Protein AF-E3JUG8-F1 (afdb_monomer)

Structure (mmCIF, N/CA/C/O backbone):
data_AF-E3JUG8-F1
#
_entry.id   AF-E3JUG8-F1
#
loop_
_atom_site.group_PDB
_atom_site.id
_atom_site.type_symbol
_atom_site.label_atom_id
_atom_site.label_alt_id
_atom_site.label_comp_id
_atom_site.label_asym_id
_atom_site.label_entity_id
_atom_site.label_seq_id
_atom_site.pdbx_PDB_ins_code
_atom_site.Cartn_x
_atom_site.Cartn_y
_atom_site.Cartn_z
_atom_site.occupancy
_atom_site.B_iso_or_equiv
_atom_site.auth_seq_id
_atom_site.auth_comp_id
_atom_site.auth_asym_id
_atom_site.auth_atom_id
_atom_site.pdbx_PDB_model_num
ATOM 1 N N . MET A 1 1 ? 42.399 -27.597 -29.416 1.00 37.38 1 MET A N 1
ATOM 2 C CA . MET A 1 1 ? 41.328 -27.691 -28.406 1.00 37.38 1 MET A CA 1
ATOM 3 C C . MET A 1 1 ? 41.291 -26.363 -27.677 1.00 37.38 1 MET A C 1
ATOM 5 O O . MET A 1 1 ? 42.304 -25.989 -27.109 1.00 37.38 1 MET A O 1
ATOM 9 N N . GLY A 1 2 ? 40.204 -25.609 -27.809 1.00 38.44 2 GLY A N 1
ATOM 10 C CA . GLY A 1 2 ? 40.021 -24.323 -27.140 1.00 38.44 2 GLY A CA 1
ATOM 11 C C . GLY A 1 2 ? 38.527 -24.047 -27.073 1.00 38.44 2 GLY A C 1
ATOM 12 O O . GLY A 1 2 ? 37.902 -23.832 -28.109 1.00 38.44 2 GLY A O 1
ATOM 13 N N . GLU A 1 3 ? 37.960 -24.186 -25.880 1.00 39.50 3 GLU A N 1
ATOM 14 C CA . GLU A 1 3 ? 36.538 -24.014 -25.600 1.00 39.50 3 GLU A CA 1
ATOM 15 C C . GLU A 1 3 ? 36.144 -22.542 -25.755 1.00 39.50 3 GLU A C 1
ATOM 17 O O . GLU A 1 3 ? 36.767 -21.647 -25.185 1.00 39.50 3 GLU A O 1
ATOM 22 N N . ILE A 1 4 ? 35.106 -22.286 -26.552 1.00 44.41 4 ILE A N 1
ATOM 23 C CA . ILE A 1 4 ? 34.476 -20.971 -26.656 1.00 44.41 4 ILE A CA 1
ATOM 24 C C . ILE A 1 4 ? 33.379 -20.938 -25.599 1.00 44.41 4 ILE A C 1
ATOM 26 O O . ILE A 1 4 ? 32.350 -21.597 -25.744 1.00 44.41 4 ILE A O 1
ATOM 30 N N . LEU A 1 5 ? 33.617 -20.175 -24.536 1.00 36.91 5 LEU A N 1
ATOM 31 C CA . LEU A 1 5 ? 32.618 -19.854 -23.528 1.00 36.91 5 LEU A CA 1
ATOM 32 C C . LEU A 1 5 ? 31.487 -19.055 -24.194 1.00 36.91 5 LEU A C 1
ATOM 34 O O . LEU A 1 5 ? 31.667 -17.915 -24.622 1.00 36.91 5 LEU A O 1
ATOM 38 N N . VAL A 1 6 ? 30.327 -19.694 -24.325 1.00 44.03 6 VAL A N 1
ATOM 39 C CA . VAL A 1 6 ? 29.116 -19.112 -24.904 1.00 44.03 6 VAL A CA 1
ATOM 40 C C . VAL A 1 6 ? 28.449 -18.238 -23.844 1.00 44.03 6 VAL A C 1
ATOM 42 O O . VAL A 1 6 ? 27.863 -18.746 -22.893 1.00 44.03 6 VAL A O 1
ATOM 45 N N . ILE A 1 7 ? 28.517 -16.917 -24.010 1.00 44.56 7 ILE A N 1
ATOM 46 C CA . ILE A 1 7 ? 27.683 -15.986 -23.244 1.00 44.56 7 ILE A CA 1
ATOM 47 C C . ILE A 1 7 ? 26.324 -15.915 -23.951 1.00 44.56 7 ILE A C 1
ATOM 49 O O . ILE A 1 7 ? 26.166 -15.246 -24.971 1.00 44.56 7 ILE A O 1
ATOM 53 N N . CYS A 1 8 ? 25.351 -16.665 -23.435 1.00 36.50 8 CYS A N 1
ATOM 54 C CA . CYS A 1 8 ? 23.959 -16.621 -23.876 1.00 36.50 8 CYS A CA 1
ATOM 55 C C . CYS A 1 8 ? 23.284 -15.316 -23.423 1.00 36.50 8 CYS A C 1
ATOM 57 O O . CYS A 1 8 ? 23.202 -15.050 -22.228 1.00 36.50 8 CYS A O 1
ATOM 59 N N . CYS A 1 9 ? 22.715 -14.556 -24.363 1.00 36.72 9 CYS 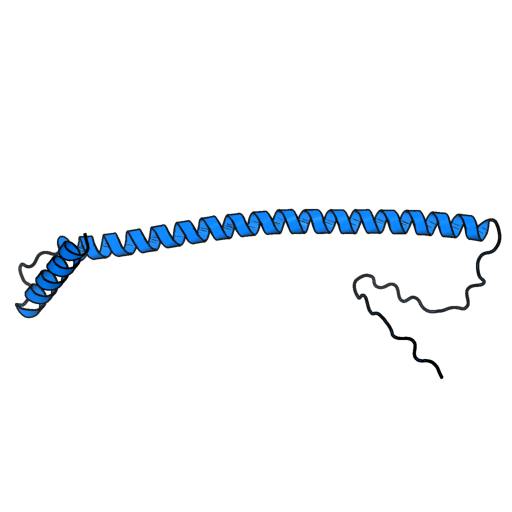A N 1
ATOM 60 C CA . CYS A 1 9 ? 21.676 -13.562 -24.082 1.00 36.72 9 CYS A CA 1
ATOM 61 C C . CYS A 1 9 ? 20.428 -13.932 -24.916 1.00 36.72 9 CYS A C 1
ATOM 63 O O . CYS A 1 9 ? 20.553 -13.996 -26.141 1.00 36.72 9 CYS A O 1
ATOM 65 N N . PRO A 1 10 ? 19.251 -14.241 -24.328 1.00 46.66 10 PRO A N 1
ATOM 66 C CA . PRO A 1 10 ? 18.211 -15.007 -25.030 1.00 46.66 10 PRO A CA 1
ATOM 67 C C . PRO A 1 10 ? 17.147 -14.182 -25.781 1.00 46.66 10 PRO A C 1
ATOM 69 O O . PRO A 1 10 ? 16.195 -14.769 -26.285 1.00 46.66 10 PRO A O 1
ATOM 72 N N . VAL A 1 11 ? 17.237 -12.849 -25.857 1.00 49.47 11 VAL A N 1
ATOM 73 C CA . VAL A 1 11 ? 16.049 -12.019 -26.185 1.00 49.47 11 VAL A CA 1
ATOM 74 C C . VAL A 1 11 ? 15.918 -11.613 -27.663 1.00 49.47 11 VAL A C 1
ATOM 76 O O . VAL A 1 11 ? 14.919 -11.018 -28.051 1.00 49.47 11 VAL A O 1
ATOM 79 N N . LEU A 1 12 ? 16.844 -11.990 -28.546 1.00 44.09 12 LEU A N 1
ATOM 80 C CA . LEU A 1 12 ? 16.657 -11.798 -29.989 1.00 44.09 12 LEU A CA 1
ATOM 81 C C . LEU A 1 12 ? 17.052 -13.072 -30.731 1.00 44.09 12 LEU A C 1
ATOM 83 O O . LEU A 1 12 ? 18.223 -13.441 -30.773 1.00 44.09 12 LEU A O 1
ATOM 87 N N . GLY A 1 13 ? 16.058 -13.742 -31.316 1.00 40.12 13 GLY A N 1
ATOM 88 C CA . GLY A 1 13 ? 16.169 -14.977 -32.098 1.00 40.12 13 GLY A CA 1
ATOM 89 C C . GLY A 1 13 ? 16.938 -14.841 -33.416 1.00 40.12 13 GLY A C 1
ATOM 90 O O . GLY A 1 13 ? 16.482 -15.315 -34.451 1.00 40.12 13 GLY A O 1
ATOM 91 N N . HIS A 1 14 ? 18.122 -14.233 -33.395 1.00 40.88 14 HIS A N 1
ATOM 92 C CA . HIS A 1 14 ? 19.087 -14.309 -34.479 1.00 40.88 14 HIS A CA 1
ATOM 93 C C . HIS A 1 14 ? 20.254 -15.201 -34.063 1.00 40.88 14 HIS A C 1
ATOM 95 O O . HIS A 1 14 ? 21.258 -14.764 -33.507 1.00 40.88 14 HIS A O 1
ATOM 101 N N . PHE A 1 15 ? 20.116 -16.485 -34.397 1.00 40.28 15 PHE A N 1
ATOM 102 C CA . PHE A 1 15 ? 21.236 -17.407 -34.540 1.00 40.28 15 PHE A CA 1
ATOM 103 C C . PHE A 1 15 ? 22.314 -16.743 -35.414 1.00 40.28 15 PHE A C 1
ATOM 105 O O . PHE A 1 15 ? 22.146 -16.633 -36.632 1.00 40.28 15 PHE A O 1
ATOM 112 N N . TYR A 1 16 ? 23.451 -16.350 -34.836 1.00 47.16 16 TYR A N 1
ATOM 113 C CA . TYR A 1 16 ? 24.669 -16.153 -35.623 1.00 47.16 16 TYR A CA 1
ATOM 114 C C . TYR A 1 16 ? 25.178 -17.533 -36.048 1.00 47.16 16 TYR A C 1
ATOM 116 O O . TYR A 1 16 ? 26.091 -18.118 -35.471 1.00 47.16 16 TYR A O 1
ATOM 124 N N . ARG A 1 17 ? 24.541 -18.088 -37.082 1.00 40.66 17 ARG A N 1
ATOM 125 C CA . ARG A 1 17 ? 25.061 -19.231 -37.825 1.00 40.66 17 ARG A CA 1
ATOM 126 C C . ARG A 1 17 ? 26.328 -18.753 -38.528 1.00 40.66 17 ARG A C 1
ATOM 128 O O . ARG A 1 17 ? 26.248 -18.012 -39.505 1.00 40.66 17 ARG A O 1
ATOM 135 N N . SER A 1 18 ? 27.487 -19.171 -38.024 1.00 44.94 18 SER A N 1
ATOM 136 C CA . SER A 1 18 ? 28.789 -18.918 -38.645 1.00 44.94 18 SER A CA 1
ATOM 137 C C . SER A 1 18 ? 28.844 -19.579 -40.028 1.00 44.94 18 SER A C 1
ATOM 139 O O . SER A 1 18 ? 29.210 -20.742 -40.181 1.00 44.94 18 SER A O 1
ATOM 141 N N . LYS A 1 19 ? 28.415 -18.849 -41.062 1.00 52.00 19 LYS A N 1
ATOM 142 C CA . LYS A 1 19 ? 28.873 -19.072 -42.433 1.00 52.00 19 LYS A CA 1
ATOM 143 C C . LYS A 1 19 ? 30.183 -18.299 -42.565 1.00 52.00 19 LYS A C 1
ATOM 145 O O . LYS A 1 19 ? 30.250 -17.164 -42.101 1.00 52.00 19 LYS A O 1
ATOM 150 N N . LYS A 1 20 ? 31.217 -18.895 -43.171 1.00 51.75 20 LYS A N 1
ATOM 151 C CA . LYS A 1 20 ? 32.459 -18.189 -43.533 1.00 51.75 20 LYS A CA 1
ATOM 152 C C . LYS A 1 20 ? 32.106 -17.049 -44.498 1.00 51.75 20 LYS A C 1
ATOM 154 O O . LYS A 1 20 ? 32.062 -17.251 -45.705 1.00 51.75 20 LYS A O 1
ATOM 159 N N . LEU A 1 21 ? 31.751 -15.888 -43.957 1.00 59.47 21 LEU A N 1
ATOM 160 C CA . LEU A 1 21 ? 31.526 -14.669 -44.715 1.00 59.47 21 LEU A CA 1
ATOM 161 C C . LEU A 1 21 ? 32.899 -14.050 -44.938 1.00 59.47 21 LEU A C 1
ATOM 163 O O . LEU A 1 21 ? 33.598 -13.743 -43.969 1.00 59.47 21 LEU A O 1
ATOM 167 N N . ASP A 1 22 ? 33.290 -13.902 -46.202 1.00 63.25 22 ASP A N 1
ATOM 168 C CA . ASP A 1 22 ? 34.466 -13.117 -46.559 1.00 63.25 22 ASP A CA 1
ATOM 169 C C . ASP A 1 22 ? 34.374 -11.759 -45.863 1.00 63.25 22 ASP A C 1
ATOM 171 O O . ASP A 1 22 ? 33.352 -11.067 -45.948 1.00 63.25 22 ASP A O 1
ATOM 175 N N . ARG A 1 23 ? 35.422 -11.396 -45.113 1.00 67.19 23 ARG A N 1
ATOM 176 C CA . ARG A 1 23 ? 35.433 -10.127 -44.382 1.00 67.19 23 ARG A CA 1
ATOM 177 C C . ARG A 1 23 ? 35.277 -9.000 -45.404 1.00 67.19 23 ARG A C 1
ATOM 179 O O . ARG A 1 23 ? 36.083 -8.928 -46.332 1.00 67.19 23 ARG A O 1
ATOM 186 N N . PRO A 1 24 ? 34.289 -8.102 -45.253 1.00 74.19 24 PRO A N 1
ATOM 187 C CA . PRO A 1 24 ? 34.142 -6.994 -46.180 1.00 74.19 24 PRO A CA 1
ATOM 188 C C . PRO A 1 24 ? 35.415 -6.137 -46.150 1.00 74.19 24 PRO A C 1
ATOM 190 O O . PRO A 1 24 ? 35.919 -5.787 -45.081 1.00 74.19 24 PRO A O 1
ATOM 193 N N . THR A 1 25 ? 35.949 -5.818 -47.328 1.00 80.44 25 THR A N 1
ATOM 194 C CA . THR A 1 25 ? 37.162 -5.010 -47.520 1.00 80.44 25 THR A CA 1
ATOM 195 C C . THR A 1 25 ? 36.828 -3.664 -48.169 1.00 80.44 25 THR A C 1
ATOM 197 O O . THR A 1 25 ? 35.785 -3.496 -48.811 1.00 80.44 25 THR A O 1
ATOM 200 N N . GLY A 1 26 ? 37.693 -2.668 -47.954 1.00 87.31 26 GLY A N 1
ATOM 201 C CA . GLY A 1 26 ? 37.547 -1.322 -48.520 1.00 87.31 26 GLY A CA 1
ATOM 202 C C . GLY A 1 26 ? 36.197 -0.667 -48.199 1.00 87.31 26 GLY A C 1
ATOM 203 O O . GLY A 1 26 ? 35.732 -0.686 -47.060 1.00 87.31 26 GLY A O 1
ATOM 204 N N . ASN A 1 27 ? 35.535 -0.118 -49.221 1.00 87.25 27 ASN A N 1
ATOM 205 C CA . ASN A 1 27 ? 34.258 0.598 -49.089 1.00 87.25 27 ASN A CA 1
ATOM 206 C C . ASN A 1 27 ? 33.125 -0.273 -48.499 1.00 87.25 27 ASN A C 1
ATOM 208 O O . ASN A 1 27 ? 32.306 0.204 -47.715 1.00 87.25 27 ASN A O 1
ATOM 212 N N . LYS A 1 28 ? 33.099 -1.582 -48.801 1.00 85.12 28 LYS A N 1
ATOM 213 C CA . LYS A 1 28 ? 32.100 -2.506 -48.226 1.00 85.12 28 LYS A CA 1
ATOM 214 C C . LYS A 1 28 ? 32.241 -2.609 -46.704 1.00 85.12 28 LYS A C 1
ATOM 216 O O . LYS A 1 28 ? 31.235 -2.698 -46.006 1.00 85.12 28 LYS A O 1
ATOM 221 N N . LYS A 1 29 ? 33.476 -2.541 -46.188 1.00 86.50 29 LYS A N 1
ATOM 222 C CA . LYS A 1 29 ? 33.758 -2.528 -44.745 1.00 86.50 29 LYS A CA 1
ATOM 223 C C . LYS A 1 29 ? 33.220 -1.261 -44.088 1.00 86.50 29 LYS A C 1
ATOM 225 O O . LYS A 1 29 ? 32.552 -1.351 -43.066 1.00 86.50 29 LYS A O 1
ATOM 230 N N . ALA A 1 30 ? 33.485 -0.102 -44.692 1.00 86.69 30 ALA A N 1
ATOM 231 C CA . ALA A 1 30 ? 33.040 1.187 -44.167 1.00 86.69 30 ALA A CA 1
ATOM 232 C C . ALA A 1 30 ? 31.506 1.261 -44.067 1.00 86.69 30 ALA A C 1
ATOM 234 O O . ALA A 1 30 ? 30.970 1.621 -43.022 1.00 86.69 30 ALA A O 1
ATOM 235 N N . LYS A 1 31 ? 30.791 0.818 -45.111 1.00 87.69 31 LYS A N 1
ATOM 236 C CA . LYS A 1 31 ? 29.319 0.747 -45.097 1.00 87.69 31 LYS A CA 1
ATOM 237 C C . LYS A 1 31 ? 28.783 -0.202 -44.024 1.00 87.69 31 LYS A C 1
ATOM 239 O O . LYS A 1 31 ? 27.815 0.133 -43.350 1.00 87.69 31 LYS A O 1
ATOM 244 N N . PHE A 1 32 ? 29.417 -1.363 -43.850 1.00 87.12 32 PHE A N 1
ATOM 245 C CA . PHE A 1 32 ? 29.027 -2.321 -42.816 1.00 87.12 32 PHE A CA 1
ATOM 246 C C . PHE A 1 32 ? 29.218 -1.759 -41.399 1.00 87.12 32 PHE A C 1
ATOM 248 O O . PHE A 1 32 ? 28.331 -1.911 -40.566 1.00 87.12 32 PHE A O 1
ATOM 255 N N . LEU A 1 33 ? 30.333 -1.070 -41.136 1.00 88.00 33 LEU A N 1
ATOM 256 C CA . LEU A 1 33 ? 30.587 -0.437 -39.838 1.00 88.00 33 LEU A CA 1
ATOM 257 C 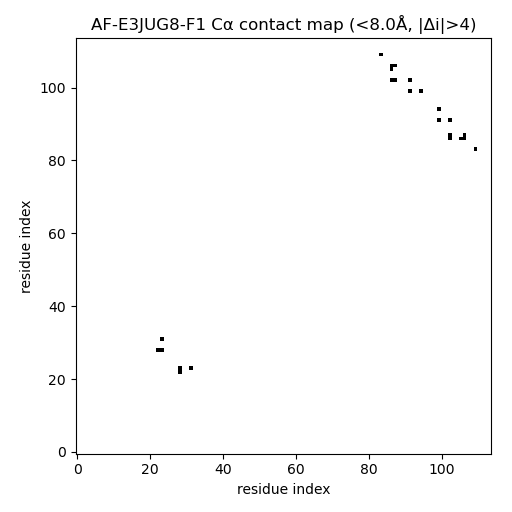C . LEU A 1 33 ? 29.578 0.672 -39.525 1.00 88.00 33 LEU A C 1
ATOM 259 O O . LEU A 1 33 ? 29.085 0.728 -38.404 1.00 88.00 33 LEU A O 1
ATOM 263 N N . ASN A 1 34 ? 29.217 1.495 -40.512 1.00 90.12 34 ASN A N 1
ATOM 264 C CA . ASN A 1 34 ? 28.175 2.509 -40.334 1.00 90.12 34 ASN A CA 1
ATOM 265 C C . ASN A 1 34 ? 26.815 1.877 -40.021 1.00 90.12 34 ASN A C 1
ATOM 267 O O . ASN A 1 34 ? 26.137 2.319 -39.101 1.00 90.12 34 ASN A O 1
ATOM 271 N N . LEU A 1 35 ? 26.432 0.811 -40.733 1.00 91.06 35 LEU A N 1
ATOM 272 C CA . LEU A 1 35 ? 25.188 0.094 -40.442 1.00 91.06 35 LEU A CA 1
ATOM 273 C C . LEU A 1 35 ? 25.192 -0.496 -39.026 1.00 91.06 35 LEU A C 1
ATOM 275 O O . LEU A 1 35 ? 24.174 -0.455 -38.342 1.00 91.06 35 LEU A O 1
ATOM 279 N N . LEU A 1 36 ? 26.327 -1.043 -38.584 1.00 90.56 36 LEU A N 1
ATOM 280 C CA . LEU A 1 36 ? 26.462 -1.578 -37.234 1.00 90.56 36 LEU A CA 1
ATOM 281 C C . LEU A 1 36 ? 26.350 -0.473 -36.178 1.00 90.56 36 LEU A C 1
ATOM 283 O O . LEU A 1 36 ? 25.679 -0.679 -35.178 1.00 90.56 36 LEU A O 1
ATOM 287 N N . ALA A 1 37 ? 26.952 0.693 -36.421 1.00 90.75 37 ALA A N 1
ATOM 288 C CA . ALA A 1 37 ? 26.864 1.840 -35.521 1.00 90.75 37 ALA A CA 1
ATOM 289 C C . ALA A 1 37 ? 25.429 2.378 -35.400 1.00 90.75 37 ALA A C 1
ATOM 291 O O . ALA A 1 37 ? 24.994 2.688 -34.297 1.00 90.75 37 ALA A O 1
ATOM 292 N N . VAL A 1 38 ? 24.679 2.433 -36.508 1.00 93.81 38 VAL A N 1
ATOM 293 C CA . VAL A 1 38 ? 23.257 2.821 -36.490 1.00 93.81 38 VAL A CA 1
ATOM 294 C C . VAL A 1 38 ? 22.438 1.828 -35.667 1.00 93.81 38 VAL A C 1
ATOM 296 O O . VAL A 1 38 ? 21.712 2.238 -34.771 1.00 93.81 38 VAL A O 1
ATOM 299 N N . LYS A 1 39 ? 22.617 0.520 -35.893 1.00 93.38 39 LYS A N 1
ATOM 300 C CA . LYS A 1 39 ? 21.907 -0.516 -35.124 1.00 93.38 39 LYS A CA 1
ATOM 301 C C . LYS A 1 39 ? 22.277 -0.532 -33.642 1.00 93.38 39 LYS A C 1
ATOM 303 O O . LYS A 1 39 ? 21.430 -0.810 -32.802 1.00 93.38 39 LYS A O 1
ATOM 308 N N . ASP A 1 40 ? 23.543 -0.278 -33.320 1.00 92.88 40 ASP A N 1
ATOM 309 C CA . ASP A 1 40 ? 24.009 -0.169 -31.937 1.00 92.88 40 ASP A CA 1
ATOM 310 C C . ASP A 1 40 ? 23.386 1.044 -31.234 1.00 92.88 40 ASP A C 1
ATOM 312 O O . ASP A 1 40 ? 23.006 0.950 -30.068 1.00 92.88 40 ASP A O 1
ATOM 316 N N . LEU A 1 41 ? 23.228 2.164 -31.946 1.00 94.94 41 LEU A N 1
ATOM 317 C CA . LEU A 1 41 ? 22.539 3.343 -31.429 1.00 94.94 41 LEU A CA 1
ATOM 318 C C . LEU A 1 41 ? 21.048 3.071 -31.197 1.00 94.94 41 LEU A C 1
ATOM 320 O O . LEU A 1 41 ? 20.570 3.317 -30.095 1.00 94.94 41 LEU A O 1
ATOM 324 N N . GLU A 1 42 ? 20.350 2.498 -32.182 1.00 95.31 42 GLU A N 1
ATOM 325 C CA . GLU A 1 42 ? 18.938 2.099 -32.055 1.00 95.31 42 GLU A CA 1
ATOM 326 C C . GLU A 1 42 ? 18.732 1.179 -30.842 1.00 95.31 42 GLU A C 1
ATOM 328 O O . GLU A 1 42 ? 17.877 1.427 -29.994 1.00 95.31 42 GLU A O 1
ATOM 333 N N . TRP A 1 43 ? 19.584 0.160 -30.689 1.00 93.56 43 TRP A N 1
ATOM 334 C CA . TRP A 1 43 ? 19.524 -0.745 -29.541 1.00 93.56 43 TRP A CA 1
ATOM 335 C C . TRP A 1 43 ? 19.742 -0.020 -28.204 1.00 93.56 43 TRP A C 1
ATOM 337 O O . TRP A 1 43 ? 19.036 -0.290 -27.231 1.00 93.56 43 TRP A O 1
ATOM 347 N N . LYS A 1 44 ? 20.699 0.912 -28.132 1.00 95.25 44 LYS A N 1
ATOM 348 C CA . LYS A 1 44 ? 20.946 1.706 -26.918 1.00 95.2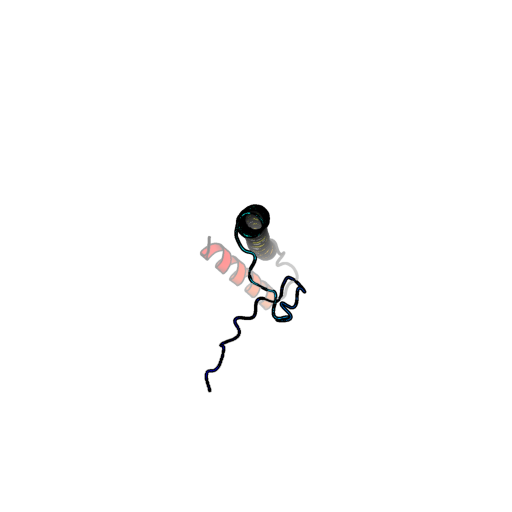5 44 LYS A CA 1
ATOM 349 C C . LYS A 1 44 ? 19.755 2.586 -26.560 1.00 95.25 44 LYS A C 1
ATOM 351 O O . LYS A 1 44 ? 19.424 2.695 -25.380 1.00 95.25 44 LYS A O 1
ATOM 356 N N . GLU A 1 45 ? 19.120 3.198 -27.552 1.00 96.31 45 GLU A N 1
ATOM 357 C CA . GLU A 1 45 ? 17.920 4.013 -27.362 1.00 96.31 45 GLU A CA 1
ATOM 358 C C . GLU A 1 45 ? 16.745 3.165 -26.863 1.00 96.31 45 GLU A C 1
ATOM 360 O O . GLU A 1 45 ? 16.086 3.544 -25.888 1.00 96.31 45 GLU A O 1
ATOM 365 N N . ASP A 1 46 ? 16.543 1.980 -27.440 1.00 94.94 46 ASP A N 1
ATOM 366 C CA . ASP A 1 46 ? 15.516 1.030 -27.006 1.00 94.94 46 ASP A CA 1
ATOM 367 C C . ASP A 1 46 ? 15.733 0.575 -25.558 1.00 94.94 46 ASP A C 1
ATOM 369 O O . ASP A 1 46 ? 14.804 0.599 -24.743 1.00 94.94 46 ASP A O 1
ATOM 373 N N . VAL A 1 47 ? 16.969 0.213 -25.200 1.00 95.88 47 VAL A N 1
ATOM 374 C CA . VAL A 1 47 ? 17.325 -0.183 -23.829 1.00 95.88 47 VAL A CA 1
ATOM 375 C C . VAL A 1 47 ? 17.125 0.976 -22.854 1.00 95.88 47 VAL A C 1
ATOM 377 O O . VAL A 1 47 ? 16.531 0.788 -21.790 1.00 95.88 47 VAL A O 1
ATOM 380 N N . ALA A 1 48 ? 17.566 2.186 -23.205 1.00 96.81 48 ALA A N 1
ATOM 381 C CA . ALA A 1 48 ? 17.384 3.365 -22.363 1.00 96.81 48 ALA A CA 1
ATOM 382 C C . ALA A 1 48 ? 15.895 3.687 -22.151 1.00 96.81 48 ALA A C 1
ATOM 384 O O . ALA A 1 48 ? 15.470 3.977 -21.030 1.00 96.81 48 ALA A O 1
ATOM 385 N N . SER A 1 49 ? 15.086 3.581 -23.208 1.00 97.12 49 SER A N 1
ATOM 386 C CA . SER A 1 49 ? 13.632 3.750 -23.156 1.00 97.12 49 SER A CA 1
ATOM 387 C C . SER A 1 49 ? 12.976 2.710 -22.244 1.00 97.12 49 SER A C 1
ATOM 389 O O . SER A 1 49 ? 12.165 3.062 -21.382 1.00 97.12 49 SER A O 1
ATOM 391 N N . ALA A 1 50 ? 13.368 1.438 -22.364 1.00 96.44 50 ALA A N 1
ATOM 392 C CA . ALA A 1 50 ? 12.872 0.364 -21.510 1.00 96.44 50 ALA A CA 1
ATOM 393 C C . ALA A 1 50 ? 13.236 0.589 -20.033 1.00 96.44 50 ALA A C 1
ATOM 395 O O . ALA A 1 50 ? 12.367 0.502 -19.165 1.00 96.44 50 ALA A O 1
ATOM 396 N N . HIS A 1 51 ? 14.486 0.951 -19.738 1.00 96.31 51 HIS A N 1
ATOM 397 C CA . HIS A 1 51 ? 14.922 1.258 -18.374 1.00 96.31 51 HIS A CA 1
ATOM 398 C C . HIS A 1 51 ? 14.188 2.462 -17.783 1.00 96.31 51 HIS A C 1
ATOM 400 O O . HIS A 1 51 ? 13.799 2.424 -16.617 1.00 96.31 51 HIS A O 1
ATOM 406 N N . LYS A 1 52 ? 13.938 3.508 -18.580 1.00 97.62 52 LYS A N 1
ATOM 407 C CA . LYS A 1 52 ? 13.155 4.665 -18.135 1.00 97.62 52 LYS A CA 1
ATOM 408 C C . LYS A 1 52 ? 11.737 4.256 -17.742 1.00 97.62 52 LYS A C 1
ATOM 410 O O . LYS A 1 52 ? 11.280 4.636 -16.669 1.00 97.62 52 LYS A O 1
ATOM 415 N N . LYS A 1 53 ? 11.068 3.444 -18.569 1.00 96.88 53 LYS A N 1
ATOM 416 C CA . LYS A 1 53 ? 9.731 2.909 -18.259 1.00 96.88 53 LYS A CA 1
ATOM 417 C C . LYS A 1 53 ? 9.747 2.084 -16.974 1.00 96.88 53 LYS A C 1
ATOM 419 O O . LYS A 1 53 ? 8.914 2.314 -16.107 1.00 96.88 53 LYS A O 1
ATOM 424 N N . LEU A 1 54 ? 10.719 1.184 -16.818 1.00 96.56 54 LEU A N 1
ATOM 425 C CA . LEU A 1 54 ? 10.863 0.374 -15.605 1.00 96.56 54 LEU A CA 1
ATOM 426 C C . LEU A 1 54 ? 11.078 1.231 -14.355 1.00 96.56 54 LEU A C 1
ATOM 428 O O . LEU A 1 54 ? 10.456 0.971 -13.330 1.00 96.56 54 LEU A O 1
ATOM 432 N N . ALA A 1 55 ? 11.920 2.262 -14.432 1.00 96.06 55 ALA A N 1
ATOM 433 C CA . ALA A 1 55 ? 12.141 3.174 -13.316 1.00 96.06 55 ALA A CA 1
ATOM 434 C C . ALA A 1 55 ? 10.854 3.924 -12.939 1.00 96.06 55 ALA A C 1
ATOM 436 O O . ALA A 1 55 ? 10.505 3.977 -11.763 1.00 96.06 55 ALA A O 1
ATOM 437 N N . THR A 1 56 ? 10.114 4.441 -13.927 1.00 97.19 56 THR A N 1
ATOM 438 C CA . THR A 1 56 ? 8.833 5.126 -13.694 1.00 97.19 56 THR A CA 1
ATOM 439 C C . THR A 1 56 ? 7.792 4.203 -13.064 1.00 97.19 56 THR A C 1
ATOM 441 O O . THR A 1 56 ? 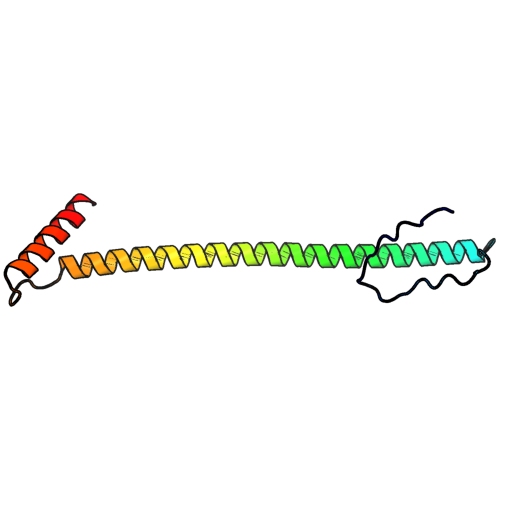7.168 4.578 -12.073 1.00 97.19 56 THR A O 1
ATOM 444 N N . GLU A 1 57 ? 7.628 2.986 -13.585 1.00 96.62 57 GLU A N 1
ATOM 445 C CA . GLU A 1 57 ? 6.692 2.012 -13.017 1.00 96.62 57 GLU A CA 1
ATOM 446 C C . GLU A 1 57 ? 7.117 1.554 -11.617 1.00 96.62 57 GLU A C 1
ATOM 448 O O . GLU A 1 57 ? 6.270 1.389 -10.745 1.00 96.62 57 GLU A O 1
ATOM 453 N N . SER A 1 58 ? 8.420 1.415 -11.362 1.00 96.00 58 SER A N 1
ATOM 454 C CA . SER A 1 58 ? 8.952 1.090 -10.034 1.00 96.00 58 SER A CA 1
ATOM 455 C C . SER A 1 58 ? 8.622 2.176 -9.005 1.00 96.00 58 SER A C 1
ATOM 457 O O . SER A 1 58 ? 8.132 1.870 -7.916 1.00 96.00 58 SER A O 1
ATOM 459 N N . THR A 1 59 ? 8.807 3.453 -9.358 1.00 96.19 59 THR A N 1
ATOM 460 C CA . THR A 1 59 ? 8.393 4.576 -8.504 1.00 96.19 59 THR A CA 1
ATOM 461 C C . THR A 1 59 ? 6.888 4.547 -8.253 1.00 96.19 59 THR A C 1
ATOM 463 O O . THR A 1 59 ? 6.469 4.585 -7.099 1.00 96.19 59 THR A O 1
ATOM 466 N N . ARG A 1 60 ? 6.079 4.375 -9.307 1.00 96.00 60 ARG A N 1
ATOM 467 C CA . ARG A 1 60 ? 4.617 4.290 -9.189 1.00 96.00 60 ARG A CA 1
ATOM 468 C C . ARG A 1 60 ? 4.179 3.165 -8.249 1.00 96.00 60 ARG A C 1
ATOM 470 O O . ARG A 1 60 ? 3.299 3.369 -7.421 1.00 96.00 60 ARG A O 1
ATOM 477 N N . LEU A 1 61 ? 4.799 1.989 -8.353 1.00 95.81 61 LEU A N 1
ATOM 478 C CA . LEU A 1 61 ? 4.508 0.854 -7.476 1.00 95.81 61 LEU A CA 1
ATOM 479 C C . LEU A 1 61 ? 4.864 1.145 -6.019 1.00 95.81 61 LEU A C 1
ATOM 481 O O . LEU A 1 61 ? 4.090 0.813 -5.126 1.00 95.81 61 LEU A O 1
ATOM 485 N N . LYS A 1 62 ? 6.007 1.787 -5.763 1.00 95.75 62 LYS A N 1
ATOM 486 C CA . LYS A 1 62 ? 6.396 2.187 -4.406 1.00 95.75 62 LYS A CA 1
ATOM 487 C C . LYS A 1 62 ? 5.384 3.156 -3.789 1.00 95.75 62 LYS A C 1
ATOM 489 O O . LYS A 1 62 ? 5.054 3.013 -2.610 1.00 95.75 62 LYS A O 1
ATOM 494 N N . ASP A 1 63 ? 4.893 4.110 -4.570 1.00 95.69 63 ASP A N 1
ATOM 495 C CA . ASP A 1 63 ? 3.891 5.068 -4.103 1.00 95.69 63 ASP A CA 1
ATOM 496 C C . ASP A 1 63 ? 2.564 4.366 -3.778 1.00 95.69 63 ASP A C 1
ATOM 498 O O . ASP A 1 63 ? 1.988 4.611 -2.720 1.00 95.69 63 ASP A O 1
ATOM 502 N N . ILE A 1 64 ? 2.130 3.417 -4.620 1.00 95.00 64 ILE A N 1
ATOM 503 C CA . ILE A 1 64 ? 0.947 2.578 -4.353 1.00 95.00 64 ILE A CA 1
ATOM 504 C C . ILE A 1 64 ? 1.120 1.804 -3.044 1.00 95.00 64 ILE A C 1
ATOM 506 O O . ILE A 1 64 ? 0.284 1.927 -2.155 1.00 95.00 64 ILE A O 1
ATOM 510 N N . PHE A 1 65 ? 2.229 1.078 -2.873 1.00 94.06 65 PHE A N 1
ATOM 511 C CA . PHE A 1 65 ? 2.461 0.310 -1.646 1.00 94.06 65 PHE A CA 1
ATOM 512 C C . PHE A 1 65 ? 2.509 1.186 -0.396 1.00 94.06 65 PHE A C 1
ATOM 514 O O . PHE A 1 65 ? 2.064 0.761 0.667 1.00 94.06 65 PHE A O 1
ATOM 521 N N . THR A 1 66 ? 3.047 2.400 -0.506 1.00 95.62 66 THR A N 1
ATOM 522 C CA . THR A 1 66 ? 3.095 3.337 0.621 1.00 95.62 66 THR A CA 1
ATOM 523 C C . THR A 1 66 ? 1.688 3.783 1.017 1.00 95.62 66 THR A C 1
ATOM 525 O O . THR A 1 66 ? 1.354 3.767 2.202 1.00 95.62 66 THR A O 1
ATOM 528 N N . ASN A 1 67 ? 0.851 4.118 0.034 1.00 94.88 67 ASN A N 1
ATOM 529 C CA . ASN A 1 67 ? -0.539 4.505 0.265 1.00 94.88 67 ASN A CA 1
ATOM 530 C C . ASN A 1 67 ? -1.370 3.343 0.825 1.00 94.88 67 ASN A C 1
ATOM 532 O O . ASN A 1 67 ? -2.100 3.530 1.797 1.00 94.88 67 ASN A O 1
ATOM 536 N N . ASP A 1 68 ? -1.217 2.139 0.273 1.00 94.88 68 ASP A N 1
ATOM 537 C CA . ASP A 1 68 ? -1.923 0.942 0.737 1.00 94.88 68 ASP A CA 1
ATOM 538 C C . ASP A 1 68 ? -1.513 0.576 2.168 1.00 94.88 68 ASP A C 1
ATOM 540 O O . ASP A 1 68 ? -2.367 0.289 3.007 1.00 94.88 68 ASP A O 1
ATOM 544 N N . LEU A 1 69 ? -0.215 0.656 2.487 1.00 93.81 69 LEU A N 1
ATOM 545 C CA . LEU A 1 69 ? 0.290 0.457 3.845 1.00 93.81 69 LEU A CA 1
ATOM 546 C C . LEU A 1 69 ? -0.321 1.474 4.815 1.00 93.81 69 LEU A C 1
ATOM 548 O O . LEU A 1 69 ? -0.724 1.106 5.917 1.00 93.81 69 LEU A O 1
ATOM 552 N N . GLN A 1 70 ? -0.380 2.750 4.429 1.00 96.00 70 GLN A N 1
ATOM 553 C CA . GLN A 1 70 ? -0.979 3.789 5.261 1.00 96.00 70 GLN A CA 1
ATOM 554 C C . GLN A 1 70 ? -2.478 3.546 5.462 1.00 96.00 70 GLN A C 1
ATOM 556 O O . GLN A 1 70 ? -2.960 3.638 6.588 1.00 96.00 70 GLN A O 1
ATOM 561 N N . SER A 1 71 ? -3.206 3.193 4.402 1.00 95.62 71 SER A N 1
ATOM 562 C CA . SER A 1 71 ? -4.629 2.869 4.491 1.00 95.62 71 SER A CA 1
ATOM 563 C C . SER A 1 71 ? -4.873 1.667 5.402 1.00 95.62 71 SER A C 1
ATOM 565 O O . SER A 1 71 ? -5.783 1.699 6.224 1.00 95.62 71 SER A O 1
ATOM 567 N N . LEU A 1 72 ? -4.043 0.625 5.304 1.00 96.12 72 LEU A N 1
ATOM 568 C CA . LEU A 1 72 ? -4.153 -0.558 6.152 1.00 96.12 72 LEU A CA 1
ATOM 569 C C . LEU A 1 72 ? -3.892 -0.229 7.626 1.00 96.12 72 LEU A C 1
ATOM 571 O O . LEU A 1 72 ? -4.619 -0.716 8.486 1.00 96.12 72 LEU A O 1
ATOM 575 N N . LYS A 1 73 ? -2.900 0.624 7.916 1.00 96.69 73 LYS A N 1
ATOM 576 C CA . LYS A 1 73 ? -2.649 1.121 9.277 1.00 96.69 73 LYS A CA 1
ATOM 577 C C . LYS A 1 73 ? -3.862 1.864 9.826 1.00 96.69 73 LYS A C 1
ATOM 579 O O . LYS A 1 73 ? -4.358 1.496 10.876 1.00 96.69 73 LYS A O 1
ATOM 584 N N . LEU A 1 74 ? -4.411 2.811 9.063 1.00 96.31 74 LEU A N 1
ATOM 585 C CA . LEU A 1 74 ? -5.612 3.545 9.472 1.00 96.31 74 LEU A CA 1
ATOM 586 C C . LEU A 1 74 ? -6.810 2.617 9.710 1.00 96.31 74 LEU A C 1
ATOM 588 O O . LEU A 1 74 ? -7.574 2.827 10.644 1.00 96.31 74 LEU A O 1
ATOM 592 N N . MET A 1 75 ? -6.991 1.585 8.883 1.00 96.00 75 MET A N 1
ATOM 593 C CA . MET A 1 75 ? -8.045 0.590 9.095 1.00 96.00 75 MET A CA 1
ATOM 594 C C . MET A 1 75 ? -7.822 -0.230 10.369 1.00 96.00 75 MET A C 1
ATOM 596 O O . MET A 1 75 ? -8.794 -0.517 11.065 1.00 96.00 75 MET A O 1
ATOM 600 N N . ALA A 1 76 ? -6.576 -0.601 10.669 1.00 96.44 76 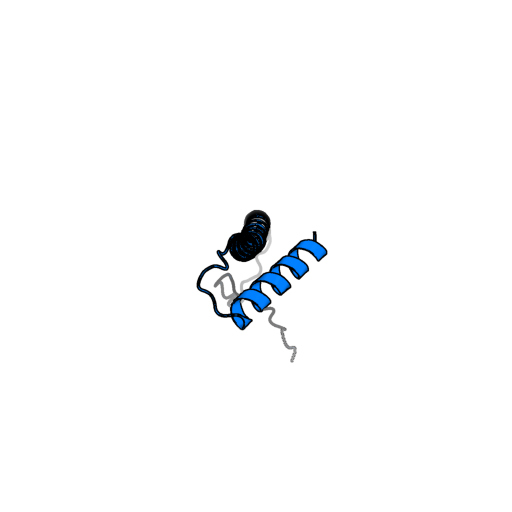ALA A N 1
ATOM 601 C CA . ALA A 1 76 ? -6.231 -1.315 11.893 1.00 96.44 76 ALA A CA 1
ATOM 602 C C . ALA A 1 76 ? -6.490 -0.439 13.129 1.00 96.44 76 ALA A C 1
ATOM 604 O O . ALA A 1 76 ? -7.227 -0.864 14.014 1.00 96.44 76 ALA A O 1
ATOM 605 N N . ASP A 1 77 ? -5.997 0.802 13.121 1.00 95.12 77 ASP A N 1
ATOM 606 C CA . ASP A 1 77 ? -6.166 1.771 14.211 1.00 95.12 77 ASP A CA 1
ATOM 607 C C . ASP A 1 77 ? -7.654 2.087 14.453 1.00 95.12 77 ASP A C 1
ATOM 609 O O . ASP A 1 77 ? -8.136 2.105 1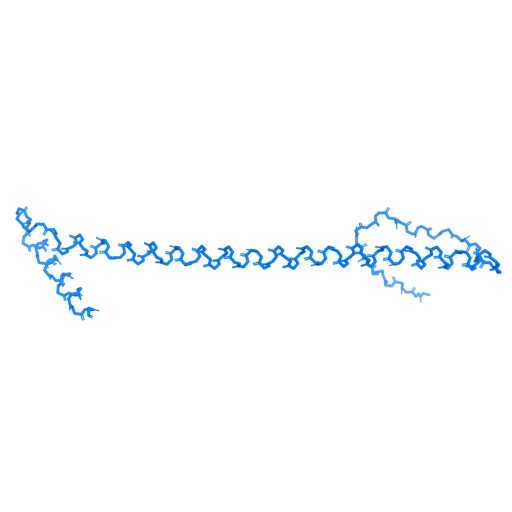5.588 1.00 95.12 77 ASP A O 1
ATOM 613 N N . ASN A 1 78 ? -8.426 2.278 13.377 1.00 95.44 78 ASN A N 1
ATOM 614 C CA . ASN A 1 78 ? -9.873 2.480 13.467 1.00 95.44 78 ASN A CA 1
ATOM 615 C C . ASN A 1 78 ? -10.591 1.236 14.005 1.00 95.44 78 ASN A C 1
ATOM 617 O O . ASN A 1 78 ? -11.560 1.366 14.751 1.00 95.44 78 ASN A O 1
ATOM 621 N N . GLY A 1 79 ? -10.147 0.038 13.616 1.00 94.75 79 GLY A N 1
ATOM 622 C CA . GLY A 1 79 ? -10.695 -1.227 14.101 1.00 94.75 79 GLY A CA 1
ATOM 623 C C . GLY A 1 79 ? -10.444 -1.433 15.594 1.00 94.75 79 GLY A C 1
ATOM 624 O O . GLY A 1 79 ? -11.364 -1.811 16.318 1.00 94.75 79 GLY A O 1
ATOM 625 N N . GLU A 1 80 ? -9.233 -1.127 16.058 1.00 94.44 80 GLU A N 1
ATOM 626 C CA . GLU A 1 80 ? -8.865 -1.135 17.476 1.00 94.44 80 GLU A CA 1
ATOM 627 C C . GLU A 1 80 ? -9.719 -0.137 18.263 1.00 94.44 80 GLU A C 1
ATOM 629 O O . GLU A 1 80 ? -10.435 -0.530 19.184 1.00 94.44 80 GLU A O 1
ATOM 634 N N . THR A 1 81 ? -9.779 1.116 17.804 1.00 94.31 81 THR A N 1
ATOM 635 C CA . THR A 1 81 ? -10.602 2.167 18.424 1.00 94.31 81 THR A CA 1
ATOM 636 C C . THR A 1 81 ? -12.086 1.778 18.482 1.00 94.31 81 THR A C 1
ATOM 638 O O . THR A 1 81 ? -12.766 2.003 19.484 1.00 94.31 81 THR A O 1
ATOM 641 N N . ALA A 1 82 ? -12.624 1.170 17.420 1.00 95.69 82 ALA A N 1
ATOM 642 C CA . ALA A 1 82 ? -14.014 0.719 17.383 1.00 95.69 82 ALA A CA 1
ATOM 643 C C . ALA A 1 82 ? -14.282 -0.436 18.364 1.00 95.69 82 ALA A C 1
ATOM 645 O O . ALA A 1 82 ? -15.348 -0.483 18.991 1.00 95.69 82 ALA A O 1
ATOM 646 N N . ALA A 1 83 ? -13.328 -1.357 18.524 1.00 94.56 83 ALA A N 1
ATOM 647 C CA . ALA A 1 83 ? -13.420 -2.440 19.496 1.00 94.56 83 ALA A CA 1
ATOM 648 C C . ALA A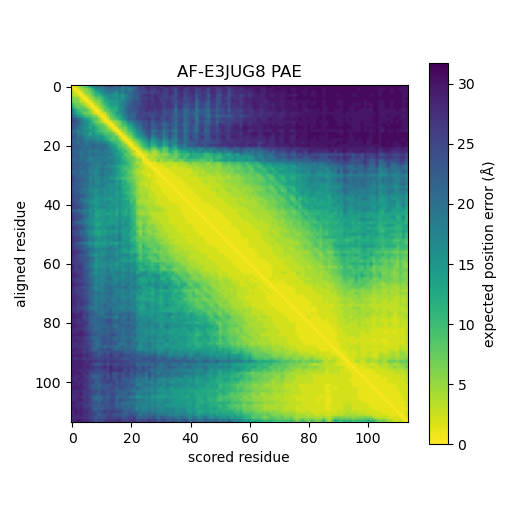 1 83 ? -13.388 -1.901 20.935 1.00 94.56 83 ALA A C 1
ATOM 650 O O . ALA A 1 83 ? -14.248 -2.257 21.745 1.00 94.56 83 ALA A O 1
ATOM 651 N N . GLU A 1 84 ? -12.463 -0.988 21.236 1.00 95.50 84 GLU A N 1
ATOM 652 C CA . GLU A 1 84 ? -12.389 -0.307 22.532 1.00 95.50 84 GLU A CA 1
ATOM 653 C C . GLU A 1 84 ? -13.678 0.456 22.846 1.00 95.50 84 GLU A C 1
ATOM 655 O O . GLU A 1 84 ? -14.240 0.316 23.935 1.00 95.50 84 GLU A O 1
ATOM 660 N N . LEU A 1 85 ? -14.212 1.199 21.872 1.00 95.88 85 LEU A N 1
ATOM 661 C CA . LEU A 1 85 ? -15.470 1.924 22.024 1.00 95.88 85 LEU A CA 1
ATOM 662 C C . LEU A 1 85 ? -16.641 0.974 22.304 1.00 95.88 85 LEU A C 1
ATOM 664 O O . LEU A 1 85 ? -17.483 1.264 23.157 1.00 95.88 85 LEU A O 1
ATOM 668 N N . THR A 1 86 ? -16.686 -0.176 21.632 1.00 96.19 86 THR A N 1
ATOM 669 C CA . THR A 1 86 ? -17.710 -1.204 21.868 1.00 96.19 86 THR A CA 1
ATOM 670 C C . THR A 1 86 ? -17.637 -1.719 23.307 1.00 96.19 86 THR A C 1
ATOM 672 O O . THR A 1 86 ? -18.648 -1.759 24.007 1.00 96.19 86 THR A O 1
ATOM 675 N N . ILE A 1 87 ? -16.434 -2.025 23.801 1.00 96.12 87 ILE A N 1
ATOM 676 C CA . ILE A 1 87 ? -16.206 -2.448 25.190 1.00 96.12 87 ILE A CA 1
ATOM 677 C C . ILE A 1 87 ? -16.645 -1.356 26.180 1.00 96.12 87 ILE A C 1
ATOM 679 O O . ILE A 1 87 ? -17.317 -1.645 27.176 1.00 96.12 87 ILE A O 1
ATOM 683 N N . MET A 1 88 ? -16.298 -0.095 25.914 1.00 95.25 88 MET A N 1
ATOM 684 C CA . MET A 1 88 ? -16.617 1.051 26.774 1.00 95.25 88 MET A CA 1
ATOM 685 C C . MET A 1 88 ? -18.118 1.364 26.826 1.00 95.25 88 MET A C 1
ATOM 687 O O . MET A 1 88 ? -18.617 1.768 27.875 1.00 95.25 88 MET A O 1
ATOM 691 N N . THR A 1 89 ? -18.845 1.144 25.730 1.00 95.94 89 THR A N 1
ATOM 692 C CA . THR A 1 89 ? -20.270 1.499 25.599 1.00 95.94 89 THR A CA 1
ATOM 693 C C . THR A 1 89 ? -21.239 0.344 25.853 1.00 95.94 89 THR A C 1
ATOM 695 O O . THR A 1 89 ? -22.425 0.595 26.067 1.00 95.94 89 THR A O 1
ATOM 698 N N . GLN A 1 90 ? -20.764 -0.907 25.887 1.00 95.12 90 GLN A N 1
ATOM 699 C CA . GLN A 1 90 ? -21.589 -2.084 26.169 1.00 95.12 90 GLN A CA 1
ATOM 700 C C . GLN A 1 90 ? -22.420 -1.916 27.456 1.00 95.12 90 GLN A C 1
ATOM 702 O O . GLN A 1 90 ? -21.902 -1.573 28.522 1.00 95.12 90 GLN A O 1
ATOM 707 N N . SER A 1 91 ? -23.721 -2.196 27.393 1.00 94.19 91 SER A N 1
ATOM 708 C CA . SER A 1 91 ? -24.549 -2.193 28.601 1.00 94.19 91 SER A CA 1
ATOM 709 C C . SER A 1 91 ? -24.224 -3.408 29.466 1.00 94.19 91 SER A C 1
ATOM 711 O O . SER A 1 91 ? -24.141 -4.525 28.954 1.00 94.19 91 SER A O 1
ATOM 713 N N . LEU A 1 92 ? -24.049 -3.185 30.771 1.00 94.19 92 LEU A N 1
ATOM 714 C CA . LEU A 1 92 ? -23.800 -4.250 31.751 1.00 94.19 92 LEU A CA 1
ATOM 715 C C . LEU A 1 92 ? -25.097 -4.868 32.292 1.00 94.19 92 LEU A C 1
ATOM 717 O O . LEU A 1 92 ? -25.067 -5.891 32.969 1.00 94.19 92 LEU A O 1
ATOM 721 N N . ASN A 1 93 ? -26.242 -4.254 31.992 1.00 93.56 93 ASN A N 1
ATOM 722 C CA . ASN A 1 93 ? -27.535 -4.719 32.472 1.00 93.56 93 ASN A CA 1
ATOM 723 C C . ASN A 1 93 ? -27.929 -6.016 31.755 1.00 93.56 93 ASN A C 1
ATOM 725 O O . ASN A 1 93 ? -27.956 -6.059 30.527 1.00 93.56 93 ASN A O 1
ATOM 729 N N . GLY A 1 94 ? -28.283 -7.048 32.523 1.00 90.94 94 GLY A N 1
ATOM 730 C CA . GLY A 1 94 ? -28.697 -8.348 31.983 1.00 90.94 94 GLY A CA 1
ATOM 731 C C . GLY A 1 94 ? -27.547 -9.290 31.611 1.00 90.94 94 GLY A C 1
ATOM 732 O O . GLY A 1 94 ? -27.817 -10.363 31.080 1.00 90.94 94 GLY A O 1
ATOM 733 N N . LEU A 1 95 ? -26.297 -8.910 31.899 1.00 93.50 95 LEU A N 1
ATOM 734 C CA . LEU A 1 95 ? -25.135 -9.801 31.849 1.00 93.50 95 LEU A CA 1
ATOM 735 C C . LEU A 1 95 ? -24.952 -10.510 33.196 1.00 93.50 95 LEU A C 1
ATOM 737 O O . LEU A 1 95 ? -25.298 -9.945 34.239 1.00 93.50 95 LEU A O 1
ATOM 741 N N . ASP A 1 96 ? -24.382 -11.713 33.175 1.00 95.88 96 ASP A N 1
ATOM 742 C CA . ASP A 1 96 ? -23.974 -12.402 34.402 1.00 95.88 96 ASP A CA 1
ATOM 743 C C . ASP A 1 96 ? -22.781 -11.702 35.085 1.00 95.88 96 ASP A C 1
ATOM 745 O O . ASP A 1 96 ? -22.119 -10.836 34.504 1.00 95.88 96 ASP A O 1
ATOM 749 N N . ASP A 1 97 ? -22.523 -12.050 36.346 1.00 95.69 97 ASP A N 1
ATOM 750 C CA . ASP A 1 97 ? -21.505 -11.378 37.161 1.00 95.69 97 ASP A CA 1
ATOM 751 C C . ASP A 1 97 ? -20.087 -11.511 36.571 1.00 95.69 97 ASP A C 1
ATOM 753 O O . ASP A 1 97 ? -19.291 -10.574 36.661 1.00 95.69 97 ASP A O 1
ATOM 757 N N . GLU A 1 98 ? -19.775 -12.635 35.919 1.00 96.00 98 GLU A N 1
ATOM 758 C CA . GLU A 1 98 ? -18.461 -12.894 35.320 1.00 96.00 98 GLU A CA 1
ATOM 759 C C . GLU A 1 98 ? -18.250 -12.048 34.057 1.00 96.00 98 GLU A C 1
ATOM 761 O O . GLU A 1 98 ? -17.204 -11.418 33.878 1.00 96.00 98 GLU A O 1
ATOM 766 N N . GLN A 1 99 ? -19.274 -11.947 33.211 1.00 94.88 99 GLN A N 1
ATOM 767 C CA . GLN A 1 99 ? -19.285 -11.077 32.038 1.00 94.88 99 GLN A CA 1
ATOM 768 C C . GLN A 1 99 ? -19.177 -9.603 32.429 1.00 94.88 99 GLN A C 1
ATOM 770 O O . GLN A 1 99 ? -18.424 -8.846 31.808 1.00 94.88 99 GLN A O 1
ATOM 775 N N . GLN A 1 100 ? -19.903 -9.175 33.464 1.00 96.31 100 GLN A N 1
ATOM 776 C CA . GLN A 1 100 ? -19.801 -7.805 33.959 1.00 96.31 100 GLN A CA 1
ATOM 777 C C . GLN A 1 100 ? -18.385 -7.490 34.443 1.00 96.31 100 GLN A C 1
ATOM 779 O O . GLN A 1 100 ? -17.862 -6.415 34.138 1.00 96.31 100 GLN A O 1
ATOM 784 N N . GLU A 1 101 ? -17.763 -8.412 35.177 1.00 96.19 101 GLU A N 1
ATOM 785 C CA . GLU A 1 101 ? -16.394 -8.246 35.660 1.00 96.19 101 GLU A CA 1
ATOM 786 C C . GLU A 1 101 ? -15.389 -8.198 34.505 1.00 96.19 101 GLU A C 1
ATOM 788 O O . GLU A 1 101 ? -14.536 -7.310 34.471 1.00 96.19 101 GLU A O 1
ATOM 793 N N . TYR A 1 102 ? -15.548 -9.054 33.491 1.00 96.12 102 TYR A N 1
ATOM 794 C CA . TYR A 1 102 ? -14.738 -9.008 32.273 1.00 96.12 102 TYR A CA 1
ATOM 795 C C . TYR A 1 102 ? -14.752 -7.616 31.624 1.00 96.12 102 TYR A C 1
ATOM 797 O O . TYR A 1 102 ? -13.691 -7.044 31.352 1.00 96.12 102 TYR A O 1
ATOM 805 N N . PHE A 1 103 ? -15.938 -7.036 31.408 1.00 96.69 103 PHE A N 1
ATOM 806 C CA . PHE A 1 103 ? -16.045 -5.709 30.799 1.00 96.69 103 PHE A CA 1
ATOM 807 C C . PHE A 1 103 ? -15.456 -4.617 31.695 1.00 96.69 103 PHE A C 1
ATOM 809 O O . PHE A 1 103 ? -14.769 -3.733 31.187 1.00 96.69 103 PHE A O 1
ATOM 816 N N . LYS A 1 104 ? -15.660 -4.671 33.018 1.00 95.88 104 LYS A N 1
ATOM 817 C CA . LYS A 1 104 ? -15.053 -3.710 33.957 1.00 95.88 104 LYS A CA 1
ATOM 818 C C . LYS A 1 104 ? -13.527 -3.751 33.894 1.00 95.88 104 LYS A C 1
ATOM 820 O O . LYS A 1 104 ? -12.901 -2.700 33.753 1.00 95.88 104 LYS A O 1
ATOM 825 N N . LEU A 1 105 ? -12.937 -4.946 33.927 1.00 97.12 105 LEU A N 1
ATOM 826 C CA . LEU A 1 105 ? -11.490 -5.132 33.821 1.00 97.12 105 LEU A CA 1
ATOM 827 C C . LEU A 1 105 ? -10.954 -4.620 32.482 1.00 97.12 105 LEU A C 1
ATOM 829 O O . LEU A 1 105 ? -9.941 -3.923 32.451 1.00 97.12 105 LEU A O 1
ATOM 833 N N . LYS A 1 106 ? -11.648 -4.903 31.374 1.00 97.12 106 LYS A N 1
ATOM 834 C CA . LYS A 1 106 ? -11.245 -4.417 30.047 1.00 97.12 106 LYS A CA 1
ATOM 835 C C . LYS A 1 106 ? -11.313 -2.899 29.924 1.00 97.12 106 LYS A C 1
ATOM 837 O O . LYS A 1 106 ? -10.384 -2.300 29.394 1.00 97.12 106 LYS A O 1
ATOM 842 N N . ARG A 1 107 ? -12.349 -2.263 30.472 1.00 97.56 107 ARG A N 1
ATOM 843 C CA . ARG A 1 107 ? -12.442 -0.795 30.528 1.00 97.56 107 ARG A CA 1
ATOM 84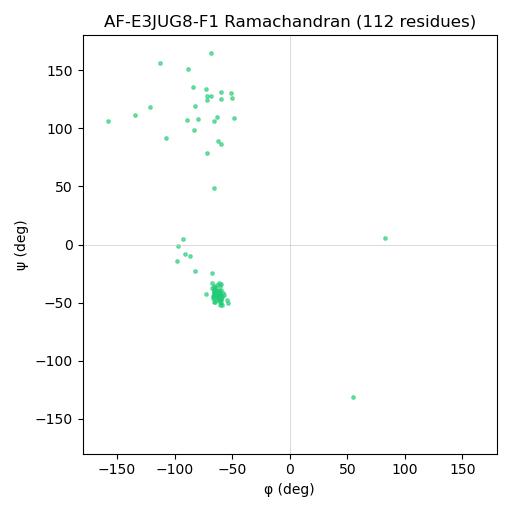4 C C . ARG A 1 107 ? -11.322 -0.185 31.358 1.00 97.56 107 ARG A C 1
ATOM 846 O O . ARG A 1 107 ? -10.735 0.805 30.943 1.00 97.56 107 ARG A O 1
ATOM 853 N N . ALA A 1 108 ? -11.003 -0.783 32.506 1.00 96.88 108 ALA A N 1
ATOM 854 C CA . ALA A 1 108 ? -9.893 -0.327 33.336 1.00 96.88 108 ALA A CA 1
ATOM 855 C C . ALA A 1 108 ? -8.549 -0.430 32.597 1.00 96.88 108 ALA A C 1
ATOM 857 O O . ALA A 1 108 ? -7.750 0.495 32.686 1.00 96.88 108 ALA A O 1
ATOM 858 N N . GLN A 1 109 ? -8.325 -1.506 31.833 1.00 96.50 109 GLN A N 1
ATOM 859 C CA . GLN A 1 109 ? -7.135 -1.656 30.986 1.00 96.50 109 GLN A CA 1
ATOM 860 C C . GLN A 1 109 ? -7.044 -0.550 29.927 1.00 96.50 109 GLN A C 1
ATOM 862 O O . GLN A 1 109 ? -6.010 0.101 29.844 1.00 96.50 109 GLN A O 1
ATOM 867 N N . ILE A 1 110 ? -8.128 -0.293 29.186 1.00 95.12 110 ILE A N 1
ATOM 868 C CA . ILE A 1 110 ? -8.178 0.766 28.159 1.00 95.12 110 ILE A CA 1
ATOM 869 C C . ILE A 1 110 ? -7.915 2.147 28.781 1.00 95.12 110 ILE A C 1
ATOM 871 O O . ILE A 1 110 ? -7.156 2.947 28.247 1.00 95.12 110 ILE A O 1
ATOM 875 N N . LEU A 1 111 ? -8.498 2.427 29.952 1.00 94.88 111 LEU A N 1
ATOM 876 C CA . LEU A 1 111 ? -8.287 3.695 30.657 1.00 94.88 111 LEU A CA 1
ATOM 877 C C . LEU A 1 111 ? -6.859 3.875 31.190 1.00 94.88 111 LEU A C 1
ATOM 879 O O . LEU A 1 111 ? -6.439 5.007 31.398 1.00 94.88 111 LEU A O 1
ATOM 883 N N . GLN A 1 112 ? -6.129 2.785 31.438 1.00 95.81 112 GLN A N 1
ATOM 884 C CA . GLN A 1 112 ? -4.726 2.828 31.858 1.00 95.81 112 GLN A CA 1
ATOM 885 C C . GLN A 1 112 ? -3.755 3.009 30.686 1.00 95.81 112 GLN A C 1
ATOM 887 O O . GLN A 1 112 ? -2.624 3.430 30.918 1.00 95.81 112 GLN A O 1
ATOM 892 N N . SER A 1 113 ? -4.161 2.650 29.464 1.00 90.00 113 SER A N 1
ATOM 893 C CA . SER A 1 113 ? -3.333 2.762 28.258 1.00 90.00 113 SER A CA 1
ATOM 894 C C . SER A 1 113 ? -3.487 4.085 27.500 1.00 90.00 113 SER A C 1
ATOM 896 O O . SER A 1 113 ? -2.720 4.312 26.565 1.00 90.00 113 SER A O 1
ATOM 898 N N . LEU A 1 114 ? -4.456 4.927 27.884 1.00 82.81 114 LEU A N 1
ATOM 899 C CA . LEU A 1 114 ? -4.634 6.307 27.401 1.00 82.81 114 LEU A CA 1
ATOM 900 C C . LEU A 1 114 ? -3.580 7.255 27.990 1.00 82.81 114 LEU A C 1
ATOM 902 O O . LEU A 1 114 ? -3.101 8.125 27.228 1.00 82.81 114 LEU A O 1
#

Secondary structure (DSSP, 8-state):
----------SS--------PPPP-THHHHHHHHHHHHHHHHHHHHHHHHHHHHHHHHHHHHHHHHHHHHHHHHHHHHHHHHHHHHHHH---TT--HHHHHHHHHHHHHHHHH-

InterPro domains:
  IPR029466 No apical meristem-associated, C-terminal domain [PF14303] (18-110)

Solvent-accessible surface area (backbone atoms only — not comparable to full-atom values): 6910 Å² total; per-residue (Å²): 140,80,86,78,86,79,82,84,74,90,89,63,97,68,81,84,71,87,63,95,66,79,77,62,60,71,71,58,30,55,55,50,53,52,53,50,52,53,53,51,49,53,52,50,51,52,50,51,53,50,52,50,51,52,52,53,52,50,52,52,49,52,53,50,52,52,51,52,51,51,52,50,49,53,51,49,54,51,50,52,54,50,51,53,49,49,58,66,65,56,79,61,79,92,54,56,74,67,60,40,48,51,46,53,53,52,43,52,52,55,67,71,73,109

Radius of gyration: 35.21 Å; Cα contacts (8 Å, |Δi|>4): 12; chains: 1; bounding box: 70×34×86 Å

Organism: Puccinia graminis f. sp. tritici (strai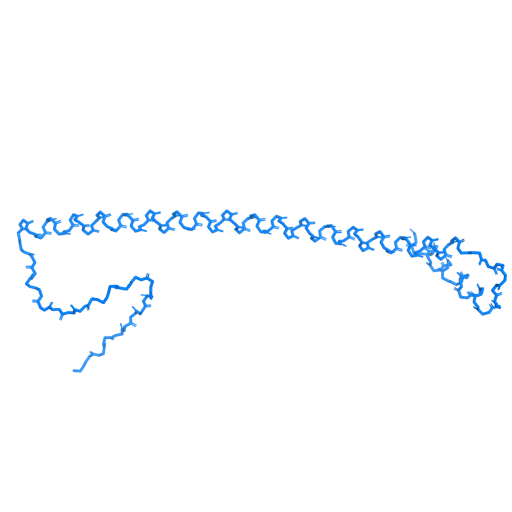n CRL 75-36-700-3 / race SCCL) (NCBI:txid418459)

Sequence (114 aa):
MGEILVICCPVLGHFYRSKKLDRPTGNKKAKFLNLLAVKDLEWKEDVASAHKKLATESTRLKDIFTNDLQSLKLMADNGETAAELTIMTQSLNGLDDEQQEYFKLKRAQILQSL

Mean predicted aligned error: 13.23 Å

pLDDT: mean 84.19, std 20.12, range [36.5, 97.62]

Foldseek 3Di:
DDDDDDPDDDDDPDPPPDDPDDQDDDPRNVVVVVVVVVVVVVVVVVVVVVVVVVVVVVVVVVVVVVVVVVVVVVVVVVVVVVVLVCLVPDDPPPDDPVVSVVSVVSPVVVVVVD